Protein AF-A0A3C0GJ23-F1 (afdb_monomer)

Mean predicted aligned error: 3.21 Å

Solvent-accessible surface area (backbone atoms only — not comparable to full-atom values): 9334 Å² total; per-residue (Å²): 130,81,81,72,56,93,76,56,44,60,64,93,75,28,54,29,36,36,35,43,32,49,24,52,87,41,92,45,76,54,5,45,53,51,34,51,53,50,61,78,36,34,50,45,32,28,40,35,31,49,22,20,30,82,78,35,94,56,48,81,43,78,45,78,44,21,68,63,48,12,68,78,65,69,46,92,60,38,42,36,39,34,37,30,22,60,35,59,73,51,70,67,57,53,54,52,45,46,72,74,68,56,44,64,27,38,38,39,42,54,72,65,74,64,42,44,63,55,66,74,39,36,80,72,46,54,78,80,30,46,34,34,33,45,39,70,66,69,67,84,76,63,63,58,90,48,29,69,63,57,74,67,34,78,39,78,47,45,81,41,76,59,16,46,49,37,53,63,72,40,105

pLDDT: mean 95.79, std 6.96, range [44.81, 98.88]

Radius of gyration: 16.11 Å; Cα contacts (8 Å, |Δi|>4): 319; chains: 1; bounding box: 42×33×40 Å

Foldseek 3Di:
DPPQPVQFDALVRAAEEEEFDAALPDPDPQSVVVVVVLLVCQRRHAYEYAHEDQDWPQAQDKDWCQVVSCVVNVNPRGHYIYHYHNFGDAPVVVVVCCVPVVGQAYEYEDPCVSVVRCLVCLVVPCVRHFYAYADEDQDPDQPLVCLSVLVSGPHYHYPDPRRVVSSVVND

Secondary structure (DSSP, 8-state):
---PPTT---GGGSEEEEEEEE-TTS-SHHHHHHHHHHHHHTTTEEEEEEEEESS-TTTT--EE-HHHHHHHH--SS--EEEEEEESS--HHHHHHHHHHH--SEEEE-S-GGGGHHHHHSHHHHTTTS-EEEEE---SSSP-GGGHHHHHT-SEEEESSHHHHHHHHHH-

Nearest PDB structures (foldseek):
  6ekh-assembly1_Y  TM=5.195E-01  e=9.484E-02  Methanococcus maripaludis
  4mpt-assembly2_B  TM=5.452E-01  e=2.479E-01  Bordetella pertussis Tohama I
  7aiq-assembly1_A  TM=4.896E-01  e=2.181E-01  Homo sapiens
  8gc6-assembly1_A  TM=5.247E-01  e=4.705E-01  Pseudomonas aeruginosa
  8g3h-assembly1_A  TM=4.483E-01  e=3.882E-01  Thermus filiformis

Sequence (171 aa):
MVTKMKGYVPKEERKKILLMCDDIRTHSGIGTIAKEIVTHTAHKYNWVQVAAAINHPDHGKTTDLSPSTNEVTGLTDASVILYPHNGYGNPNLVRQLIKHEKPDAIFLFTDPRYWAWLFQIENEIRKQIPIVYLNIWDDYPAPMYNKAYYESCDLLMGISKQTVNINKLVL

Structure (mmCIF, N/CA/C/O backbone):
data_AF-A0A3C0GJ23-F1
#
_entry.id   AF-A0A3C0GJ23-F1
#
loop_
_atom_site.group_PDB
_atom_site.id
_atom_site.type_symbol
_atom_site.label_atom_id
_atom_site.label_alt_id
_atom_site.label_comp_id
_atom_site.label_asym_id
_atom_site.label_entity_id
_atom_site.label_seq_id
_atom_site.pdbx_PDB_ins_code
_atom_site.Cartn_x
_atom_site.Cartn_y
_atom_site.Cartn_z
_atom_site.occupancy
_atom_site.B_iso_or_equiv
_atom_site.auth_seq_id
_atom_site.auth_comp_id
_atom_site.auth_asym_id
_atom_site.auth_atom_id
_atom_site.pdbx_PDB_model_num
ATOM 1 N N . MET A 1 1 ? -25.700 13.718 15.521 1.00 44.81 1 MET A N 1
ATOM 2 C CA . MET A 1 1 ? -25.614 12.527 14.649 1.00 44.81 1 MET A CA 1
ATOM 3 C C . MET A 1 1 ? -24.551 12.815 13.609 1.00 44.81 1 MET A C 1
ATOM 5 O O . MET A 1 1 ? -24.717 13.782 12.880 1.00 44.81 1 MET A O 1
ATOM 9 N N . VAL A 1 2 ? -23.449 12.063 13.581 1.00 49.28 2 VAL A N 1
ATOM 10 C CA . VAL A 1 2 ? -22.460 12.192 12.501 1.00 49.28 2 VAL A CA 1
ATOM 11 C C . VAL A 1 2 ? -23.128 11.677 11.232 1.00 49.28 2 VAL A C 1
ATOM 13 O O . VAL A 1 2 ? -23.545 10.518 11.179 1.00 49.28 2 VAL A O 1
ATOM 16 N N . THR A 1 3 ? -23.299 12.542 10.239 1.00 53.81 3 THR A N 1
ATOM 17 C CA . THR A 1 3 ? -23.753 12.157 8.904 1.00 53.81 3 THR A CA 1
ATOM 18 C C . THR A 1 3 ? -22.685 11.228 8.335 1.00 53.81 3 THR A C 1
ATOM 20 O O . THR A 1 3 ? -21.626 11.678 7.907 1.00 53.81 3 THR A O 1
ATOM 23 N N . LYS A 1 4 ? -22.903 9.912 8.437 1.00 67.81 4 LYS A N 1
ATOM 24 C CA . LYS A 1 4 ? -21.930 8.904 8.005 1.00 67.81 4 LYS A CA 1
ATOM 25 C C . LYS A 1 4 ? -21.601 9.152 6.530 1.00 67.81 4 LYS A C 1
ATOM 27 O O . LYS A 1 4 ? -22.509 9.198 5.701 1.00 67.81 4 LYS A O 1
ATOM 32 N N . MET A 1 5 ? -20.317 9.366 6.228 1.00 84.19 5 MET A N 1
ATOM 33 C CA . MET A 1 5 ? -19.813 9.639 4.877 1.00 84.19 5 MET A CA 1
ATOM 34 C C . MET A 1 5 ? -20.397 8.646 3.859 1.00 84.19 5 MET A C 1
ATOM 36 O O . MET A 1 5 ? -20.637 7.480 4.182 1.00 84.19 5 MET A O 1
ATOM 40 N N . LYS A 1 6 ? -20.626 9.082 2.614 1.00 87.38 6 LYS A N 1
ATOM 41 C CA . LYS A 1 6 ? -21.214 8.222 1.573 1.00 87.38 6 LYS A CA 1
ATOM 42 C C . LYS A 1 6 ? -20.404 6.929 1.402 1.00 87.38 6 LYS A C 1
ATOM 44 O O . LYS A 1 6 ? -19.242 6.960 1.003 1.00 87.38 6 LYS A O 1
ATOM 49 N N . GLY A 1 7 ? -21.060 5.788 1.611 1.00 91.00 7 GLY A N 1
ATOM 50 C CA . GLY A 1 7 ? -20.428 4.470 1.523 1.00 91.00 7 GLY A CA 1
ATOM 51 C C . GLY A 1 7 ? -19.649 4.069 2.775 1.00 91.00 7 GLY A C 1
ATOM 52 O O . GLY A 1 7 ? -18.730 3.269 2.666 1.00 91.00 7 GLY A O 1
ATOM 53 N N . TYR A 1 8 ? -19.977 4.641 3.935 1.00 96.50 8 TYR A N 1
ATOM 54 C CA . TYR A 1 8 ? -19.455 4.210 5.229 1.00 96.50 8 TYR A CA 1
ATOM 55 C C . TYR A 1 8 ? -19.750 2.728 5.496 1.00 96.50 8 TYR A C 1
ATOM 57 O O . TYR A 1 8 ? -20.868 2.259 5.281 1.00 96.50 8 TYR A O 1
ATOM 65 N N . VAL A 1 9 ? -18.756 2.037 6.045 1.00 97.38 9 VAL A N 1
ATOM 66 C CA . VAL A 1 9 ? -18.824 0.661 6.543 1.00 97.38 9 VAL A CA 1
ATOM 67 C C . VAL A 1 9 ? -18.437 0.683 8.031 1.00 97.38 9 VAL A C 1
ATOM 69 O O . VAL A 1 9 ? -17.483 1.390 8.376 1.00 97.38 9 VAL A O 1
ATOM 72 N N . PRO A 1 10 ? -19.149 -0.018 8.936 1.00 96.62 10 PRO A N 1
ATOM 73 C CA . PRO A 1 10 ? -18.752 -0.124 10.345 1.00 96.62 10 PRO A CA 1
ATOM 74 C C . PRO A 1 10 ? -17.326 -0.664 10.493 1.00 96.62 10 PRO A C 1
ATOM 76 O O . PRO A 1 10 ? -16.964 -1.591 9.774 1.00 96.62 10 PRO A O 1
ATOM 79 N N . LYS A 1 11 ? -16.520 -0.120 11.420 1.00 96.94 11 LYS A N 1
ATOM 80 C CA . LYS A 1 11 ? -15.100 -0.496 11.600 1.00 96.94 11 LYS A CA 1
ATOM 81 C C . LYS A 1 11 ? -14.839 -2.010 11.573 1.00 96.94 11 LYS A C 1
ATOM 83 O O . LYS A 1 11 ? -13.918 -2.439 10.884 1.00 96.94 11 LYS A O 1
ATOM 88 N N . GLU A 1 12 ? -15.652 -2.798 12.272 1.00 97.44 12 GLU A N 1
ATOM 89 C CA . GLU A 1 12 ? -15.494 -4.259 12.386 1.00 97.44 12 GLU A CA 1
ATOM 90 C C . GLU A 1 12 ? -15.844 -5.028 11.097 1.00 97.44 12 GLU A C 1
ATOM 92 O O . GLU A 1 12 ? -15.451 -6.178 10.930 1.00 97.44 12 GLU A O 1
ATOM 97 N N . GLU A 1 13 ? -16.557 -4.394 10.163 1.00 97.88 13 GLU A N 1
ATOM 98 C CA . GLU A 1 13 ? -16.932 -4.961 8.860 1.00 97.88 13 GLU A CA 1
ATOM 99 C C . GLU A 1 13 ? -16.011 -4.481 7.723 1.00 97.88 13 GLU A C 1
ATOM 101 O O . GLU A 1 13 ? -16.083 -4.982 6.597 1.00 97.88 13 GLU A O 1
ATOM 106 N N . ARG A 1 14 ? -15.140 -3.496 7.988 1.00 98.06 14 ARG A N 1
ATOM 107 C CA . ARG A 1 14 ? -14.212 -2.952 6.990 1.00 98.06 14 ARG A CA 1
ATOM 108 C C . ARG A 1 14 ? -13.132 -3.967 6.655 1.00 98.06 14 ARG A C 1
ATOM 110 O O . ARG A 1 14 ? -12.484 -4.530 7.536 1.00 98.06 14 ARG A O 1
ATOM 117 N N . LYS A 1 15 ? -12.845 -4.084 5.361 1.00 98.69 15 LYS A N 1
ATOM 118 C CA . LYS A 1 15 ? -11.641 -4.766 4.885 1.00 98.69 15 LYS A CA 1
ATOM 119 C C .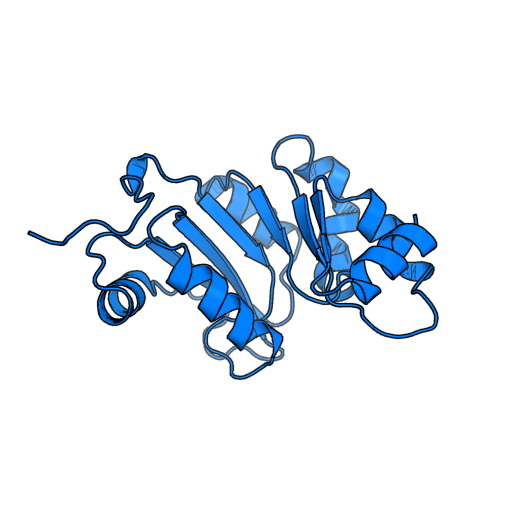 LYS A 1 15 ? -10.394 -4.048 5.393 1.00 98.69 15 LYS A C 1
ATOM 121 O O . LYS A 1 15 ? -10.361 -2.813 5.408 1.00 98.69 15 LYS A O 1
ATOM 126 N N . LYS A 1 16 ? -9.382 -4.811 5.812 1.00 98.88 16 LYS A N 1
ATOM 127 C CA . LYS A 1 16 ? -8.097 -4.268 6.258 1.00 98.88 16 LYS A CA 1
ATOM 128 C C . LYS A 1 16 ? -7.068 -4.337 5.136 1.00 98.88 16 LYS A C 1
ATOM 130 O O . LYS A 1 16 ? -6.836 -5.401 4.576 1.00 98.88 16 LYS A O 1
ATOM 135 N N . ILE A 1 17 ? -6.429 -3.216 4.828 1.00 98.88 17 ILE A N 1
ATOM 136 C CA . ILE A 1 17 ? -5.474 -3.096 3.724 1.00 98.88 17 ILE A CA 1
ATOM 137 C C . ILE A 1 17 ? -4.080 -2.820 4.284 1.00 98.88 17 ILE A C 1
ATOM 139 O O . ILE A 1 17 ? -3.904 -1.881 5.063 1.00 98.88 17 ILE A O 1
ATOM 143 N N . LEU A 1 18 ? -3.099 -3.629 3.872 1.00 98.81 18 LEU A N 1
ATOM 144 C CA . LEU A 1 18 ? -1.686 -3.402 4.163 1.00 98.81 18 LEU A CA 1
ATOM 145 C C . LEU A 1 18 ? -1.057 -2.528 3.081 1.00 98.81 18 LEU A C 1
ATOM 147 O O . LEU A 1 18 ? -0.730 -3.003 1.997 1.00 98.81 18 LEU A O 1
ATOM 151 N N . LEU A 1 19 ? -0.891 -1.248 3.392 1.00 98.81 19 LEU A N 1
ATOM 152 C CA . LEU A 1 19 ? -0.289 -0.249 2.525 1.00 98.81 19 LEU A CA 1
ATOM 153 C C . LEU A 1 19 ? 1.243 -0.289 2.620 1.00 98.81 19 LEU A C 1
ATOM 155 O O . LEU A 1 19 ? 1.826 -0.230 3.705 1.00 98.81 19 LEU A O 1
ATOM 159 N N . MET A 1 20 ? 1.891 -0.366 1.463 1.00 98.31 20 MET A N 1
ATOM 160 C CA . MET A 1 20 ? 3.341 -0.430 1.308 1.00 98.31 20 MET A CA 1
ATOM 161 C C . MET A 1 20 ? 3.818 0.724 0.423 1.00 98.31 20 MET A C 1
ATOM 163 O O . MET A 1 20 ? 3.738 0.675 -0.808 1.00 98.31 20 MET A O 1
ATOM 167 N N . CYS A 1 21 ? 4.293 1.782 1.074 1.00 97.69 21 CYS A N 1
ATOM 168 C CA . CYS A 1 21 ? 4.803 3.004 0.459 1.00 97.69 21 CYS A CA 1
ATOM 169 C C . CYS A 1 21 ? 5.623 3.801 1.489 1.00 97.69 21 CYS A C 1
ATOM 171 O O . CYS A 1 21 ? 5.806 3.355 2.624 1.00 97.69 21 CYS A O 1
ATOM 173 N N . ASP A 1 22 ? 6.088 4.987 1.111 1.00 97.25 22 ASP A N 1
ATOM 174 C CA . ASP A 1 22 ? 6.651 5.975 2.035 1.00 97.25 22 ASP A CA 1
ATOM 175 C C . ASP A 1 22 ? 5.680 6.250 3.194 1.00 97.25 22 ASP A C 1
ATOM 177 O O . ASP A 1 22 ? 4.464 6.273 2.990 1.00 97.25 22 ASP A O 1
ATOM 181 N N . ASP A 1 23 ? 6.195 6.495 4.401 1.00 97.44 23 ASP A N 1
ATOM 182 C CA . ASP A 1 23 ? 5.374 6.900 5.551 1.00 97.44 23 ASP A CA 1
ATOM 183 C C . ASP A 1 23 ? 4.439 8.068 5.175 1.00 97.44 23 ASP A C 1
ATOM 185 O O . ASP A 1 23 ? 4.895 9.114 4.704 1.00 97.44 23 ASP A O 1
ATOM 189 N N . ILE A 1 24 ? 3.129 7.909 5.414 1.00 97.56 24 ILE A N 1
ATOM 190 C CA . ILE A 1 24 ? 2.103 8.919 5.090 1.00 97.56 24 ILE A CA 1
ATOM 191 C C . ILE A 1 24 ? 2.248 10.235 5.873 1.00 97.56 24 ILE A C 1
ATOM 193 O O . ILE A 1 24 ? 1.561 11.215 5.589 1.00 97.56 24 ILE A O 1
ATOM 197 N N . ARG A 1 25 ? 3.116 10.274 6.886 1.00 95.75 25 ARG A N 1
ATOM 198 C CA . ARG A 1 25 ? 3.484 11.479 7.643 1.00 95.75 25 ARG A CA 1
ATOM 199 C C . ARG A 1 25 ? 4.599 12.278 6.968 1.00 95.75 25 ARG A C 1
ATOM 201 O O . ARG A 1 25 ? 4.858 13.411 7.369 1.00 95.75 25 ARG A O 1
ATOM 208 N N . THR A 1 26 ? 5.282 11.703 5.979 1.00 92.19 26 THR A N 1
ATOM 209 C CA . THR A 1 26 ? 6.356 12.382 5.245 1.00 92.19 26 THR A CA 1
ATOM 210 C C . THR A 1 26 ? 5.796 13.275 4.141 1.00 92.19 26 THR A C 1
ATOM 212 O O . THR A 1 26 ? 4.724 13.030 3.595 1.00 92.19 26 THR A O 1
ATOM 215 N N . HIS A 1 27 ? 6.554 14.311 3.782 1.00 91.00 27 HIS A N 1
ATOM 216 C CA . HIS A 1 27 ? 6.194 15.260 2.725 1.00 91.00 27 HIS A CA 1
ATOM 217 C C . HIS A 1 27 ? 6.739 14.837 1.346 1.00 91.00 27 HIS A C 1
ATOM 219 O O . HIS A 1 27 ? 7.049 15.690 0.515 1.00 91.00 27 HIS A O 1
ATOM 225 N N . SER A 1 28 ? 6.907 13.532 1.093 1.00 93.31 28 SER A N 1
ATOM 226 C CA . SER A 1 28 ? 7.225 13.039 -0.253 1.00 93.31 28 SER A CA 1
ATOM 227 C C . SER A 1 28 ? 5.967 13.039 -1.130 1.00 93.31 28 SER A C 1
ATOM 229 O O . SER A 1 28 ? 4.843 13.047 -0.621 1.00 93.31 28 SER A O 1
ATOM 231 N N . GLY A 1 29 ? 6.130 13.017 -2.458 1.00 95.00 29 GLY A N 1
ATOM 232 C CA . GLY A 1 29 ? 4.986 12.912 -3.375 1.00 95.00 29 GLY A CA 1
ATOM 233 C C . GLY A 1 29 ? 4.154 11.648 -3.122 1.00 95.00 29 GLY A C 1
ATOM 234 O O . GLY A 1 29 ? 2.927 11.704 -3.099 1.00 95.00 29 GLY A O 1
ATOM 235 N N . ILE A 1 30 ? 4.825 10.528 -2.833 1.00 96.56 30 ILE A N 1
ATOM 236 C CA . ILE A 1 30 ? 4.186 9.257 -2.480 1.00 96.56 30 ILE A CA 1
ATOM 237 C C . ILE A 1 30 ? 3.488 9.342 -1.121 1.00 96.56 30 ILE A C 1
ATOM 239 O O . ILE A 1 30 ? 2.300 9.041 -1.040 1.00 96.56 30 ILE A O 1
ATOM 243 N N . GLY A 1 31 ? 4.176 9.805 -0.072 1.00 97.12 31 GLY A N 1
ATOM 244 C CA . GLY A 1 31 ? 3.599 9.934 1.270 1.00 97.12 31 GLY A CA 1
ATOM 245 C C . GLY A 1 31 ? 2.372 10.848 1.290 1.00 97.12 31 GLY A C 1
ATOM 246 O O . GLY A 1 31 ? 1.351 10.508 1.889 1.00 97.12 31 GLY A O 1
ATOM 247 N N . THR A 1 32 ? 2.424 11.950 0.537 1.00 97.12 32 THR A N 1
ATOM 248 C CA . THR A 1 32 ? 1.312 12.903 0.405 1.00 97.12 32 THR A CA 1
ATOM 249 C C . THR A 1 32 ? 0.080 12.247 -0.215 1.00 97.12 32 THR A C 1
ATOM 251 O O . THR A 1 32 ? -1.001 12.291 0.368 1.00 97.12 32 THR A O 1
ATOM 254 N N . ILE A 1 33 ? 0.219 11.586 -1.369 1.00 97.75 33 ILE A N 1
ATOM 255 C CA . ILE A 1 33 ? -0.926 10.948 -2.035 1.00 97.75 33 ILE A CA 1
ATOM 256 C C . ILE A 1 33 ? -1.426 9.727 -1.250 1.00 97.75 33 ILE A C 1
ATOM 258 O O . ILE A 1 33 ? -2.632 9.505 -1.157 1.00 97.75 33 ILE A O 1
ATOM 262 N N . ALA A 1 34 ? -0.532 8.967 -0.618 1.00 98.25 34 ALA A N 1
ATOM 263 C CA . ALA A 1 34 ? -0.904 7.865 0.263 1.00 98.25 34 ALA A CA 1
ATOM 264 C C . ALA A 1 34 ? -1.747 8.345 1.458 1.00 98.25 34 ALA A C 1
ATOM 266 O O . ALA A 1 34 ? -2.760 7.722 1.788 1.00 98.25 34 ALA A O 1
ATOM 267 N N . LYS A 1 35 ? -1.392 9.486 2.065 1.00 98.25 35 LYS A N 1
ATOM 268 C CA . LYS A 1 35 ? -2.190 10.125 3.121 1.00 98.25 35 LYS A CA 1
ATOM 269 C C . LYS A 1 35 ? -3.587 10.494 2.632 1.00 98.25 35 LYS A C 1
ATOM 271 O O . LYS A 1 35 ? -4.559 10.243 3.348 1.00 98.25 35 LYS A O 1
ATOM 276 N N . GLU A 1 36 ? -3.699 11.049 1.427 1.00 97.94 36 GLU A N 1
ATOM 277 C CA . GLU A 1 36 ? -4.989 11.391 0.821 1.00 97.94 36 GLU A CA 1
ATOM 278 C C . GLU A 1 36 ? -5.854 10.148 0.599 1.00 97.94 36 GLU A C 1
ATOM 280 O O . GLU A 1 36 ? -7.025 10.149 0.982 1.00 97.94 36 GLU A O 1
ATOM 285 N N . ILE A 1 37 ? -5.270 9.064 0.073 1.00 98.19 37 ILE A N 1
ATOM 286 C CA . ILE A 1 37 ? -5.945 7.770 -0.099 1.00 98.19 37 ILE A CA 1
ATOM 287 C C . ILE A 1 37 ? -6.480 7.265 1.243 1.00 98.19 37 ILE A C 1
ATOM 289 O O . ILE A 1 37 ? -7.670 6.966 1.351 1.00 98.19 37 ILE A O 1
ATOM 293 N N . VAL A 1 38 ? -5.629 7.186 2.269 1.00 98.44 38 VAL A N 1
ATOM 294 C CA . VAL A 1 38 ? -6.005 6.67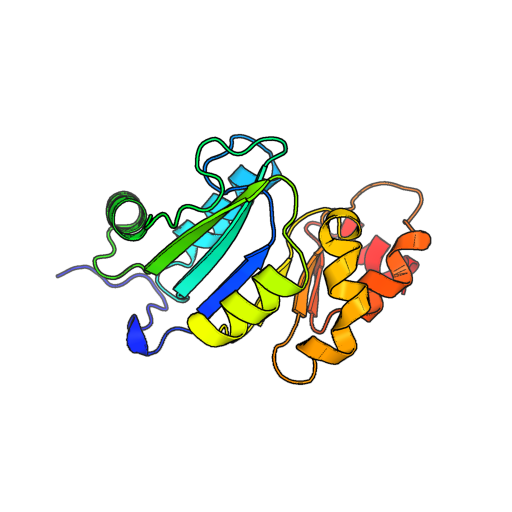6 3.597 1.00 98.44 38 VAL A CA 1
ATOM 295 C C . VAL A 1 38 ? -7.115 7.531 4.205 1.00 98.44 38 VAL A C 1
ATOM 297 O O . VAL A 1 38 ? -8.166 7.012 4.579 1.00 98.44 38 VAL A O 1
ATOM 300 N N . THR A 1 39 ? -6.926 8.849 4.239 1.00 97.62 39 THR A N 1
ATOM 301 C CA . THR A 1 39 ? -7.853 9.798 4.876 1.00 97.62 39 THR A CA 1
ATOM 302 C C . THR A 1 39 ? -9.225 9.773 4.202 1.00 97.62 39 THR A C 1
ATOM 304 O O . THR A 1 39 ? -10.251 9.647 4.872 1.00 97.62 39 THR A O 1
ATOM 307 N N . HIS A 1 40 ? -9.268 9.787 2.868 1.00 97.00 40 HIS A N 1
ATOM 308 C CA . HIS A 1 40 ? -10.523 9.809 2.113 1.00 97.00 40 HIS A CA 1
ATOM 309 C C . HIS A 1 40 ? -11.216 8.448 2.015 1.00 97.00 40 HIS A C 1
ATOM 311 O O . HIS A 1 40 ? -12.338 8.369 1.515 1.00 97.00 40 HIS A O 1
ATOM 317 N N . THR A 1 41 ? -10.600 7.373 2.507 1.00 97.81 41 THR A N 1
ATOM 318 C CA . THR A 1 41 ? -11.183 6.024 2.471 1.00 97.81 41 THR A CA 1
ATOM 319 C C . THR A 1 41 ? -11.246 5.339 3.836 1.00 97.81 41 THR A C 1
ATOM 321 O O . THR A 1 41 ? -11.745 4.218 3.924 1.00 97.81 41 THR A O 1
ATOM 324 N N . ALA A 1 42 ? -10.855 6.018 4.919 1.00 98.19 42 ALA A N 1
ATOM 325 C CA . ALA A 1 42 ? -10.906 5.494 6.288 1.00 98.19 42 ALA A CA 1
ATOM 326 C C . ALA A 1 42 ? -12.324 5.101 6.753 1.00 98.19 42 ALA A C 1
ATOM 328 O O . ALA A 1 42 ? -12.480 4.296 7.664 1.00 98.19 42 ALA A O 1
ATOM 329 N N . HIS A 1 43 ? -13.372 5.622 6.105 1.00 97.38 43 HIS A N 1
ATOM 330 C CA . HIS A 1 43 ? -14.764 5.229 6.351 1.00 97.38 43 HIS A CA 1
ATOM 331 C C . HIS A 1 43 ? -15.155 3.890 5.695 1.00 97.38 43 HIS A C 1
ATOM 333 O O . HIS A 1 43 ? -16.220 3.357 6.001 1.00 97.38 43 HIS A O 1
ATOM 339 N N . LYS A 1 44 ? -14.325 3.360 4.786 1.00 97.69 44 LYS A N 1
ATOM 340 C CA . LYS A 1 44 ? -14.541 2.121 4.011 1.00 97.69 44 LYS A CA 1
ATOM 341 C C . LYS A 1 44 ? -13.549 1.016 4.353 1.00 97.69 44 LYS A C 1
ATOM 343 O O . LYS A 1 44 ? -13.907 -0.155 4.268 1.00 97.69 44 LYS A O 1
ATOM 348 N N . TYR A 1 45 ? -12.328 1.384 4.731 1.00 98.62 45 TYR A N 1
ATOM 349 C CA . TYR A 1 45 ? -11.235 0.447 4.972 1.00 98.62 45 TYR A CA 1
ATOM 350 C C . TYR A 1 45 ? -10.535 0.732 6.294 1.00 98.62 45 TYR A C 1
ATOM 352 O O . TYR A 1 45 ? -10.425 1.882 6.720 1.00 98.62 45 TYR A O 1
ATOM 360 N N . ASN A 1 46 ? -10.034 -0.333 6.912 1.00 98.88 46 ASN A N 1
ATOM 361 C CA . ASN A 1 46 ? -9.042 -0.237 7.970 1.00 98.88 46 ASN A CA 1
ATOM 362 C C . ASN A 1 46 ? -7.657 -0.255 7.319 1.00 98.88 46 ASN A C 1
ATOM 364 O O . ASN A 1 46 ? -7.384 -1.087 6.455 1.00 98.88 46 ASN A O 1
ATOM 368 N N . TRP A 1 47 ? -6.778 0.645 7.731 1.00 98.88 47 TRP A N 1
ATOM 369 C CA . TRP A 1 47 ? -5.452 0.782 7.149 1.00 98.88 47 TRP A CA 1
ATOM 370 C C . TRP A 1 47 ? -4.390 0.325 8.136 1.00 98.88 47 TRP A C 1
ATOM 372 O O . TRP A 1 47 ? -4.361 0.751 9.292 1.00 98.88 47 TRP A O 1
ATOM 382 N N . VAL A 1 48 ? -3.494 -0.524 7.653 1.00 98.75 48 VAL A N 1
ATOM 383 C CA . VAL A 1 48 ? -2.194 -0.753 8.268 1.00 98.75 48 VAL A CA 1
ATOM 384 C C . VAL A 1 48 ? -1.117 -0.385 7.259 1.00 98.75 48 VAL A C 1
ATOM 386 O O . VAL A 1 48 ? -1.252 -0.701 6.084 1.00 98.75 48 VAL A O 1
ATOM 389 N N . GLN A 1 49 ? -0.055 0.285 7.689 1.00 98.62 49 GLN A N 1
ATOM 390 C CA . GLN A 1 49 ? 1.016 0.715 6.799 1.00 98.62 49 GLN A CA 1
ATOM 391 C C . GLN A 1 49 ? 2.379 0.216 7.276 1.00 98.62 49 GLN A C 1
ATOM 393 O O . GLN A 1 49 ? 2.722 0.384 8.445 1.00 98.62 49 GLN A O 1
ATOM 398 N N . VAL A 1 50 ? 3.200 -0.298 6.355 1.00 98.12 50 VAL A N 1
ATOM 399 C CA . VAL A 1 50 ? 4.658 -0.278 6.547 1.00 98.12 50 VAL A CA 1
ATOM 400 C C . VAL A 1 50 ? 5.148 1.117 6.171 1.00 98.12 50 VAL A C 1
ATOM 402 O O . VAL A 1 50 ? 5.251 1.444 4.992 1.00 98.12 50 VAL A O 1
ATOM 405 N N . ALA A 1 51 ? 5.392 1.952 7.178 1.00 97.31 51 ALA A N 1
ATOM 406 C CA . ALA A 1 51 ? 5.763 3.353 7.019 1.00 97.31 51 ALA A CA 1
ATOM 407 C C . ALA A 1 51 ? 7.268 3.465 6.721 1.00 97.31 51 ALA A C 1
ATOM 409 O O . ALA A 1 51 ? 8.092 3.561 7.635 1.00 97.31 51 ALA A O 1
ATOM 410 N N . ALA A 1 52 ? 7.633 3.373 5.439 1.00 96.25 52 ALA A N 1
ATOM 411 C CA . ALA A 1 52 ? 9.026 3.350 5.006 1.00 96.25 52 ALA A CA 1
ATOM 412 C C . ALA A 1 52 ? 9.657 4.754 5.009 1.00 96.25 52 ALA A C 1
ATOM 414 O O . ALA A 1 52 ? 9.062 5.724 4.538 1.00 96.25 52 ALA A O 1
ATOM 415 N N . ALA A 1 53 ? 10.894 4.849 5.493 1.00 94.25 53 ALA A N 1
ATOM 416 C CA . ALA A 1 53 ? 11.766 6.012 5.329 1.00 94.25 53 ALA A CA 1
ATOM 417 C C . ALA A 1 53 ? 13.232 5.558 5.311 1.00 94.25 53 ALA A C 1
ATOM 419 O O . ALA A 1 53 ? 13.547 4.503 5.853 1.00 94.25 53 ALA A O 1
ATOM 420 N N . ILE A 1 54 ? 14.150 6.344 4.732 1.00 90.50 54 ILE A N 1
ATOM 421 C CA . ILE A 1 54 ? 15.587 5.989 4.691 1.00 90.50 54 ILE A CA 1
ATOM 422 C C . ILE A 1 54 ? 16.116 5.720 6.109 1.00 90.50 54 ILE A C 1
ATOM 424 O O . ILE A 1 54 ? 16.659 4.651 6.368 1.00 90.50 54 ILE A O 1
ATOM 428 N N . ASN A 1 55 ? 15.885 6.666 7.023 1.00 90.75 55 ASN A N 1
ATOM 429 C CA . ASN A 1 55 ? 16.164 6.547 8.452 1.00 90.75 55 ASN A CA 1
ATOM 430 C C . ASN A 1 55 ? 14.936 7.033 9.218 1.00 90.75 55 ASN A C 1
ATOM 432 O O . ASN A 1 55 ? 14.675 8.234 9.293 1.00 90.75 55 ASN A O 1
ATOM 436 N N . HIS A 1 56 ? 14.158 6.097 9.745 1.00 92.25 56 HIS A N 1
ATOM 437 C CA . HIS A 1 56 ? 12.894 6.394 10.386 1.00 92.25 56 HIS A CA 1
ATOM 438 C C . HIS A 1 56 ? 13.096 6.686 11.890 1.00 92.25 56 HIS A C 1
ATOM 440 O O . HIS A 1 56 ? 13.530 5.794 12.620 1.00 92.25 56 HIS A O 1
ATOM 446 N N . PRO A 1 57 ? 12.723 7.874 12.415 1.00 91.31 57 PRO A N 1
ATOM 447 C CA . PRO A 1 57 ? 12.934 8.227 13.830 1.00 91.31 57 PRO A CA 1
ATOM 448 C C . PRO A 1 57 ? 12.172 7.317 14.807 1.00 91.31 57 PRO A C 1
ATOM 450 O O . PRO A 1 57 ? 12.658 7.005 15.890 1.00 91.31 57 PRO A O 1
ATOM 453 N N . ASP A 1 58 ? 10.988 6.854 14.405 1.00 94.12 58 ASP A N 1
ATOM 454 C CA . ASP A 1 58 ? 10.173 5.898 15.164 1.00 94.12 58 ASP A CA 1
ATOM 455 C C . ASP A 1 58 ? 10.369 4.424 14.771 1.00 94.12 58 ASP A C 1
ATOM 457 O O . ASP A 1 58 ? 9.488 3.616 15.052 1.00 94.12 58 ASP A O 1
ATOM 461 N N . HIS A 1 59 ? 11.477 4.055 14.115 1.00 93.62 59 HIS A N 1
ATOM 46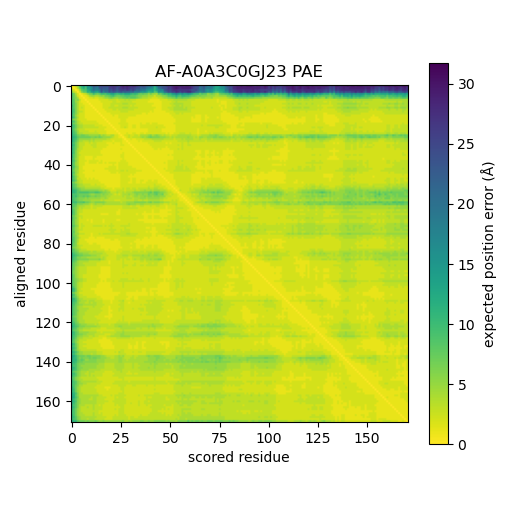2 C CA . HIS A 1 59 ? 11.718 2.674 13.677 1.00 93.62 59 HIS A CA 1
ATOM 463 C C . HIS A 1 59 ? 11.415 1.640 14.775 1.00 93.62 59 HIS A C 1
ATOM 465 O O . HIS A 1 59 ? 11.885 1.765 15.907 1.00 93.62 59 HIS A O 1
ATOM 471 N N . GLY A 1 60 ? 10.657 0.598 14.423 1.00 89.56 60 GLY A N 1
ATOM 472 C CA . GLY A 1 60 ? 10.331 -0.508 15.328 1.00 89.56 60 GLY A CA 1
ATOM 473 C C . GLY A 1 60 ? 9.233 -0.200 16.351 1.00 89.56 60 GLY A C 1
ATOM 474 O O . GLY A 1 60 ? 8.828 -1.099 17.086 1.00 89.56 60 GLY A O 1
ATOM 475 N N . LYS A 1 61 ? 8.717 1.034 16.397 1.00 94.69 61 LYS A N 1
ATOM 476 C CA . LYS A 1 61 ? 7.505 1.365 17.155 1.00 94.69 61 LYS A CA 1
ATOM 477 C C . LYS A 1 61 ? 6.258 1.031 16.336 1.00 94.69 61 LYS A C 1
ATOM 479 O O . LYS A 1 61 ? 6.313 0.887 15.118 1.00 94.69 61 LYS A O 1
ATOM 484 N N . THR A 1 62 ? 5.116 0.981 17.012 1.00 96.94 62 THR A N 1
ATOM 485 C CA . THR A 1 62 ? 3.792 1.026 16.383 1.00 96.94 62 THR A CA 1
ATOM 486 C C . THR A 1 62 ? 3.158 2.373 16.702 1.00 96.94 62 THR A C 1
ATOM 488 O O . THR A 1 62 ? 3.220 2.835 17.842 1.00 96.94 62 THR A O 1
ATOM 491 N N . THR A 1 63 ? 2.567 3.020 15.703 1.00 97.44 63 THR A N 1
ATOM 492 C CA . THR A 1 63 ? 1.905 4.319 15.861 1.00 97.44 63 THR A CA 1
ATOM 493 C C . THR A 1 63 ? 0.450 4.203 15.439 1.00 97.44 63 THR A C 1
ATOM 495 O O . THR A 1 63 ? 0.163 3.807 14.314 1.00 97.44 63 THR A O 1
ATOM 498 N N . ASP A 1 64 ? -0.466 4.567 16.331 1.00 98.12 64 ASP A N 1
ATOM 499 C CA . ASP A 1 64 ? -1.890 4.651 16.020 1.00 98.12 64 ASP A CA 1
ATOM 500 C C . ASP A 1 64 ? -2.241 6.083 15.592 1.00 98.12 64 ASP A C 1
ATOM 502 O O . ASP A 1 64 ? -2.186 7.014 16.396 1.00 98.12 64 ASP A O 1
ATOM 506 N N . LEU A 1 65 ? -2.577 6.261 14.313 1.00 98.00 65 LEU A N 1
ATOM 507 C CA . LEU A 1 65 ? -3.031 7.535 13.750 1.00 98.00 65 LEU A CA 1
ATOM 508 C C . LEU A 1 65 ? -4.556 7.667 13.715 1.00 98.00 65 LEU A C 1
ATOM 510 O O . LEU A 1 65 ? -5.061 8.701 13.281 1.00 98.00 65 LEU A O 1
ATOM 514 N N . SER A 1 66 ? -5.301 6.675 14.204 1.00 98.38 66 SER A N 1
ATOM 515 C CA . SER A 1 66 ? -6.766 6.698 14.218 1.00 98.38 66 SER A CA 1
ATOM 516 C C . SER A 1 66 ? -7.353 7.960 14.866 1.00 98.38 66 SER A C 1
ATOM 518 O O . SER A 1 66 ? -8.280 8.523 14.280 1.00 98.38 66 SER A O 1
ATOM 520 N N . PRO A 1 67 ? -6.832 8.478 16.003 1.00 98.25 67 PRO A N 1
ATOM 521 C CA . PRO A 1 67 ? -7.344 9.716 16.596 1.00 98.25 67 PRO A CA 1
ATOM 522 C C . PRO A 1 67 ? -7.190 10.932 15.673 1.00 98.25 67 PRO A C 1
ATOM 524 O O . PRO A 1 67 ? -8.148 11.672 15.468 1.00 98.25 67 PRO A O 1
ATOM 527 N N . SER A 1 68 ? -6.020 11.103 15.057 1.00 97.56 68 SER A N 1
ATOM 528 C CA . SER A 1 68 ? -5.769 12.209 14.125 1.00 97.56 68 SER A CA 1
ATOM 529 C C . SER A 1 68 ? -6.573 12.058 12.832 1.00 97.56 68 SER A C 1
ATOM 531 O O . SER A 1 68 ? -7.075 13.040 12.291 1.00 97.56 68 SER A O 1
ATOM 533 N N . THR A 1 69 ? -6.747 10.829 12.337 1.00 97.62 69 THR A N 1
ATOM 534 C CA . THR A 1 69 ? -7.623 10.568 11.189 1.00 97.62 69 THR A CA 1
ATOM 535 C C . THR A 1 69 ? -9.072 10.918 11.517 1.00 97.62 69 THR A C 1
ATOM 537 O O . THR A 1 69 ? -9.733 11.554 10.701 1.00 97.62 69 THR A O 1
ATOM 540 N N . ASN A 1 70 ? -9.564 10.561 12.705 1.00 97.50 70 ASN A N 1
ATOM 541 C CA . ASN A 1 70 ? -10.902 10.929 13.173 1.00 97.50 70 ASN A CA 1
ATOM 542 C C . ASN A 1 70 ? -11.095 12.450 13.217 1.00 97.50 70 ASN A C 1
ATOM 544 O O . ASN A 1 70 ? -12.091 12.948 12.700 1.00 97.50 70 ASN A O 1
ATOM 548 N N . GLU A 1 71 ? -10.122 13.188 13.755 1.00 97.12 71 GLU A N 1
ATOM 549 C CA . GLU A 1 71 ? -10.163 14.653 13.827 1.00 97.12 71 GLU A CA 1
ATOM 550 C C . GLU A 1 71 ? -10.294 15.301 12.440 1.00 97.12 71 GLU A C 1
ATOM 552 O O . GLU A 1 71 ? -11.163 16.142 12.227 1.00 97.12 71 GLU A O 1
ATOM 557 N N . VAL A 1 72 ? -9.481 14.865 11.473 1.00 95.75 72 VAL A N 1
ATOM 558 C CA . VAL A 1 72 ? -9.454 15.460 10.125 1.00 95.75 72 VAL A CA 1
ATOM 559 C C . VAL A 1 72 ? -10.659 15.038 9.275 1.00 95.75 72 VAL A C 1
ATOM 561 O O . VAL A 1 72 ? -11.122 15.803 8.433 1.00 95.75 72 VAL A O 1
ATOM 564 N N . THR A 1 73 ? -11.177 13.823 9.471 1.00 94.88 73 THR A N 1
ATOM 565 C CA . THR A 1 73 ? -12.277 13.272 8.652 1.00 94.88 73 THR A CA 1
ATOM 566 C C . THR A 1 73 ? -13.666 13.476 9.257 1.00 94.88 73 THR A C 1
ATOM 568 O O . THR A 1 73 ? -14.664 13.311 8.557 1.00 94.88 73 THR A O 1
ATOM 571 N N . GLY A 1 74 ? -13.755 13.784 10.554 1.00 94.44 74 GLY A N 1
ATOM 572 C CA . GLY A 1 74 ? -15.006 13.768 11.317 1.00 94.44 74 GLY A CA 1
ATOM 573 C C . GLY A 1 74 ? -15.525 12.361 11.648 1.00 94.44 74 GLY A C 1
ATOM 574 O O . GLY A 1 74 ? -16.666 12.220 12.096 1.00 94.44 74 GLY A O 1
ATOM 575 N N . LEU A 1 75 ? -14.729 11.312 11.412 1.00 95.50 75 LEU A N 1
ATOM 576 C CA . LEU A 1 75 ? -15.044 9.950 11.845 1.00 95.50 75 LEU A CA 1
ATOM 577 C C . LEU A 1 75 ? -14.853 9.799 13.358 1.00 95.50 75 LEU A C 1
ATOM 579 O O . LEU A 1 75 ? -14.165 10.579 14.006 1.00 95.50 75 LEU A O 1
ATOM 583 N N . THR A 1 76 ? -15.461 8.762 13.928 1.00 95.94 76 THR A N 1
ATOM 584 C CA . THR A 1 76 ? -15.273 8.391 15.343 1.00 95.94 76 THR A CA 1
ATOM 585 C C . THR A 1 76 ? -14.618 7.023 15.504 1.00 95.94 76 THR A C 1
ATOM 587 O O . THR A 1 76 ? -14.373 6.579 16.620 1.00 95.94 76 THR A O 1
ATOM 590 N N . ASP A 1 77 ? -14.386 6.321 14.398 1.00 96.81 77 ASP A N 1
ATOM 591 C CA . ASP A 1 77 ? -14.021 4.909 14.371 1.00 96.81 77 ASP A CA 1
ATOM 592 C C . ASP A 1 77 ? -13.030 4.573 13.247 1.00 96.81 77 ASP A C 1
ATOM 594 O O . ASP A 1 77 ? -13.002 3.437 12.771 1.00 96.81 77 ASP A O 1
ATOM 598 N N . ALA A 1 78 ? -12.224 5.534 12.785 1.00 98.00 78 ALA A N 1
ATOM 599 C CA . ALA A 1 78 ? -11.110 5.236 11.890 1.00 98.00 78 ALA A CA 1
ATOM 600 C C . ALA A 1 78 ? -10.170 4.188 12.520 1.00 98.00 78 ALA A C 1
ATOM 602 O O . ALA A 1 78 ? -10.094 4.034 13.742 1.00 98.00 78 ALA A O 1
ATOM 603 N N . SER A 1 79 ? -9.462 3.451 11.667 1.00 98.56 79 SER A N 1
ATOM 604 C CA . SER A 1 79 ? -8.413 2.516 12.073 1.00 98.56 79 SER A CA 1
ATOM 605 C C . SER A 1 79 ? -7.232 2.703 11.136 1.00 98.56 79 SER A C 1
ATOM 607 O O . SER A 1 79 ? -7.294 2.262 9.989 1.00 98.56 79 SER A O 1
ATOM 609 N N . VAL A 1 80 ? -6.189 3.384 11.606 1.00 98.75 80 VAL A N 1
ATOM 610 C CA . VAL A 1 80 ? -4.986 3.685 10.820 1.00 98.75 80 VAL A CA 1
ATOM 611 C C . VAL A 1 80 ? -3.756 3.413 11.677 1.00 98.75 80 VAL A C 1
ATOM 613 O O . VAL A 1 80 ? -3.400 4.218 12.532 1.00 98.75 80 VAL A O 1
ATOM 616 N N . ILE A 1 81 ? -3.117 2.266 11.453 1.00 98.75 81 ILE A N 1
ATOM 617 C CA . ILE A 1 81 ? -1.960 1.808 12.231 1.00 98.75 81 ILE A CA 1
ATOM 618 C C . ILE A 1 81 ? -0.706 1.837 11.364 1.00 98.75 81 ILE A C 1
ATOM 620 O O . ILE A 1 81 ? -0.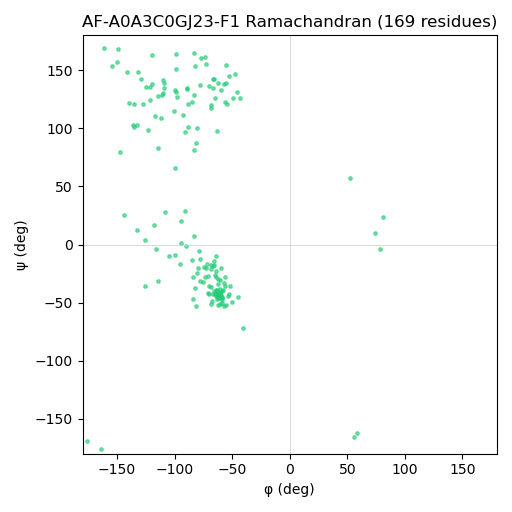679 1.283 10.269 1.00 98.75 81 ILE A O 1
ATOM 624 N N . LEU A 1 82 ? 0.354 2.464 11.856 1.00 98.38 82 LEU A N 1
ATOM 625 C CA . LEU A 1 82 ? 1.638 2.556 11.174 1.00 98.38 82 LEU A CA 1
ATOM 626 C C . LEU A 1 82 ? 2.677 1.687 11.880 1.00 98.38 82 LEU A C 1
ATOM 628 O O . LEU A 1 82 ? 2.805 1.706 13.107 1.00 98.38 82 LEU A O 1
ATOM 632 N N . TYR A 1 83 ? 3.479 1.010 11.065 1.00 98.25 83 TYR A N 1
ATOM 633 C CA . TYR A 1 83 ? 4.703 0.317 11.445 1.00 98.25 83 TYR A CA 1
ATOM 634 C C . TYR A 1 83 ? 5.899 1.005 10.774 1.00 98.25 83 TYR A C 1
ATOM 636 O O . TYR A 1 83 ? 6.323 0.593 9.689 1.00 98.25 83 TYR A O 1
ATOM 644 N N . PRO A 1 84 ? 6.412 2.088 11.381 1.00 97.38 84 PRO A N 1
ATOM 645 C CA . PRO A 1 84 ? 7.676 2.719 11.029 1.00 97.38 84 PRO A CA 1
ATOM 646 C C . PRO A 1 84 ? 8.828 1.749 10.769 1.00 97.38 84 PRO A C 1
ATOM 648 O O . PRO A 1 84 ? 9.188 0.941 11.633 1.00 97.38 84 PRO A O 1
ATOM 651 N N . HIS A 1 85 ? 9.464 1.872 9.605 1.00 96.12 85 HIS A N 1
ATOM 652 C CA . HIS A 1 85 ? 10.567 1.001 9.218 1.00 96.12 85 HIS A CA 1
ATOM 653 C C . HIS A 1 85 ? 11.679 1.747 8.466 1.00 96.12 85 HIS A C 1
ATOM 655 O O . HIS A 1 85 ? 11.437 2.707 7.739 1.00 96.12 85 HIS A O 1
ATOM 661 N N . ASN A 1 86 ? 12.917 1.278 8.652 1.00 94.81 86 ASN A N 1
ATOM 662 C CA . ASN A 1 86 ? 14.103 1.786 7.963 1.00 94.81 86 ASN A CA 1
ATOM 663 C C . ASN A 1 86 ? 14.197 1.079 6.616 1.00 94.81 86 ASN A C 1
ATOM 665 O O . ASN A 1 86 ? 14.222 -0.151 6.562 1.00 94.81 86 ASN A O 1
ATOM 669 N N . GLY A 1 87 ? 14.212 1.839 5.532 1.00 93.38 87 GLY A N 1
ATOM 670 C CA . GLY A 1 87 ? 13.967 1.299 4.204 1.00 93.38 87 GLY A CA 1
ATOM 671 C C . GLY A 1 87 ? 12.597 0.621 4.093 1.00 93.38 87 GLY A C 1
ATOM 672 O O . GLY A 1 87 ? 11.696 0.802 4.914 1.00 93.38 87 GLY A O 1
ATOM 673 N N . TYR A 1 88 ? 12.448 -0.196 3.059 1.00 94.94 88 TYR A N 1
ATOM 674 C CA . TYR A 1 88 ? 11.161 -0.715 2.604 1.00 94.94 88 TYR A CA 1
ATOM 675 C C . TYR A 1 88 ? 10.906 -2.144 3.092 1.00 94.94 88 TYR A C 1
ATOM 677 O O . TYR A 1 88 ? 10.850 -3.083 2.306 1.00 94.94 88 TYR A O 1
ATOM 685 N N . GLY A 1 89 ? 10.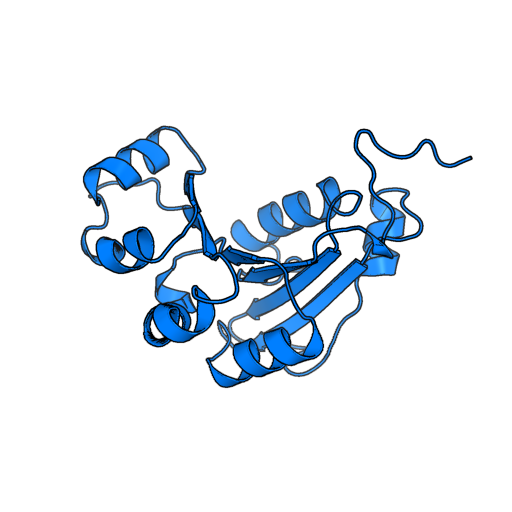763 -2.307 4.411 1.00 94.50 89 GLY A N 1
ATOM 686 C CA . GLY A 1 89 ? 10.402 -3.578 5.053 1.00 94.50 89 GLY A CA 1
ATOM 687 C C . GLY A 1 89 ? 11.320 -4.765 4.724 1.00 94.50 89 GLY A C 1
ATOM 688 O O . GLY A 1 89 ? 12.438 -4.605 4.241 1.00 94.50 89 GLY A O 1
ATOM 689 N N . ASN A 1 90 ? 10.856 -5.975 5.045 1.00 96.69 90 ASN A N 1
ATOM 690 C CA . ASN A 1 90 ? 11.524 -7.241 4.722 1.00 96.69 90 ASN A CA 1
ATOM 691 C C . ASN A 1 90 ? 10.527 -8.427 4.812 1.00 96.69 90 ASN A C 1
ATOM 693 O O . ASN A 1 90 ? 9.438 -8.262 5.378 1.00 96.69 90 ASN A O 1
ATOM 697 N N . PRO A 1 91 ? 10.893 -9.639 4.334 1.00 97.75 91 PRO A N 1
ATOM 698 C CA . PRO A 1 91 ? 10.021 -10.818 4.379 1.00 97.75 91 PRO A CA 1
ATOM 699 C C . PRO A 1 91 ? 9.517 -11.198 5.778 1.00 97.75 91 PRO A C 1
ATOM 701 O O . PRO A 1 91 ? 8.385 -11.651 5.933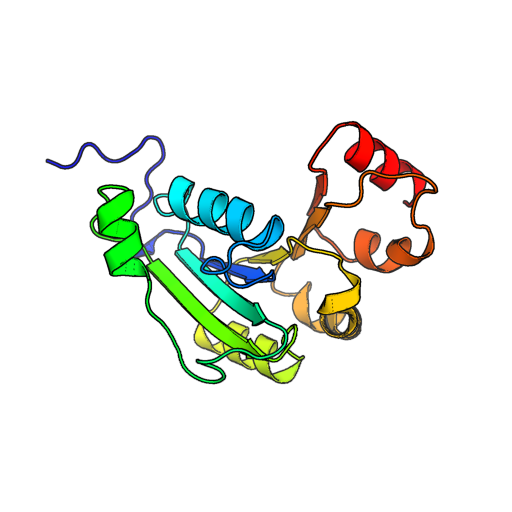 1.00 97.75 91 PRO A O 1
ATOM 704 N N . ASN A 1 92 ? 10.338 -11.024 6.816 1.00 97.06 92 ASN A N 1
ATOM 705 C CA . ASN A 1 92 ? 9.943 -11.380 8.180 1.00 97.06 92 ASN A CA 1
ATOM 706 C C . ASN A 1 92 ? 8.886 -10.411 8.712 1.00 97.06 92 ASN A C 1
ATOM 708 O O . ASN A 1 92 ? 7.898 -10.855 9.296 1.00 97.06 92 ASN A O 1
ATOM 712 N N . LEU A 1 93 ? 9.057 -9.112 8.449 1.00 96.56 93 LEU A N 1
ATOM 713 C CA . LEU A 1 93 ? 8.088 -8.088 8.819 1.00 96.56 93 LEU A CA 1
ATOM 714 C C . LEU A 1 93 ? 6.727 -8.370 8.181 1.00 96.56 93 LEU A C 1
ATOM 716 O O . LEU A 1 93 ? 5.727 -8.408 8.891 1.00 96.56 93 LEU A O 1
ATOM 720 N N . VAL A 1 94 ? 6.665 -8.615 6.865 1.00 97.44 94 VAL A N 1
ATOM 721 C CA . VAL A 1 94 ? 5.361 -8.840 6.218 1.00 97.44 94 VAL A CA 1
ATOM 722 C C . VAL A 1 94 ? 4.672 -10.092 6.742 1.00 97.44 94 VAL A C 1
ATOM 724 O O . VAL A 1 94 ? 3.472 -10.057 6.986 1.00 97.44 94 VAL A O 1
ATOM 727 N N . ARG A 1 95 ? 5.412 -11.179 6.994 1.00 97.62 95 ARG A N 1
ATOM 728 C CA . ARG A 1 95 ? 4.840 -12.411 7.555 1.00 97.62 95 ARG A CA 1
ATOM 729 C C . ARG A 1 95 ? 4.274 -12.174 8.953 1.00 97.62 95 ARG A C 1
ATOM 731 O O . ARG A 1 95 ? 3.188 -12.660 9.269 1.00 97.62 95 ARG A O 1
ATOM 738 N N . GLN A 1 96 ? 4.983 -11.406 9.780 1.00 97.44 96 GLN A N 1
ATOM 739 C CA . GLN A 1 96 ? 4.507 -11.012 11.107 1.00 97.44 96 GLN A CA 1
ATOM 740 C C . GLN A 1 96 ? 3.242 -10.154 11.019 1.00 97.44 96 GLN A C 1
ATOM 742 O O . GLN A 1 96 ? 2.265 -10.447 11.709 1.00 97.44 96 GLN A O 1
ATOM 747 N N . LEU A 1 97 ? 3.231 -9.150 10.140 1.00 97.88 97 LEU A N 1
ATOM 748 C CA . LEU A 1 97 ? 2.071 -8.286 9.931 1.00 97.88 97 LEU A CA 1
ATOM 749 C C . LEU A 1 97 ? 0.879 -9.068 9.385 1.00 97.88 97 LEU A C 1
ATOM 751 O O . LEU A 1 97 ? -0.219 -8.912 9.898 1.00 97.88 97 LEU A O 1
ATOM 755 N N . ILE A 1 98 ? 1.073 -9.970 8.425 1.00 98.19 98 ILE A N 1
ATOM 756 C CA . ILE A 1 98 ? -0.003 -10.824 7.909 1.00 98.19 98 ILE A CA 1
ATOM 757 C C . ILE A 1 98 ? -0.621 -11.661 9.032 1.00 98.19 98 ILE A C 1
ATOM 759 O O . ILE A 1 98 ? -1.842 -11.722 9.160 1.00 98.19 98 ILE A O 1
ATOM 763 N N . LYS A 1 99 ? 0.211 -12.260 9.889 1.00 97.88 99 LYS A N 1
ATOM 764 C CA . LYS A 1 99 ? -0.259 -13.070 11.017 1.00 97.88 99 LYS A CA 1
ATOM 765 C C . LYS A 1 99 ? -1.024 -12.245 12.060 1.00 97.88 99 LYS A C 1
ATOM 767 O O . LYS A 1 99 ? -2.027 -12.726 12.587 1.00 97.88 99 LYS A O 1
ATOM 772 N N . HIS A 1 100 ? -0.531 -11.052 12.387 1.00 97.38 100 HIS A N 1
ATOM 773 C CA . HIS A 1 100 ? -1.088 -10.201 13.441 1.00 97.38 100 HIS A CA 1
ATOM 774 C C . HIS A 1 100 ? -2.302 -9.403 12.958 1.00 97.38 100 HIS A C 1
ATOM 776 O O . HIS A 1 100 ? -3.375 -9.460 13.554 1.00 97.38 100 HIS A O 1
ATOM 782 N N . GLU A 1 101 ? -2.137 -8.685 11.852 1.00 98.19 101 GLU A N 1
ATOM 783 C CA . GLU A 1 101 ? -3.122 -7.743 11.337 1.00 98.19 101 GLU A CA 1
ATOM 784 C C . GLU A 1 101 ? -4.200 -8.409 10.498 1.00 98.19 101 GLU A C 1
ATOM 786 O O . GLU A 1 101 ? -5.318 -7.892 10.470 1.00 98.19 101 GLU A O 1
ATOM 791 N N . LYS A 1 102 ? -3.882 -9.545 9.860 1.00 98.12 102 LYS A N 1
ATOM 792 C CA . LYS A 1 102 ? -4.766 -10.282 8.944 1.00 98.12 102 LYS A CA 1
ATOM 793 C C . LYS A 1 102 ? -5.342 -9.379 7.839 1.00 98.12 102 LYS A C 1
ATOM 795 O O . LYS A 1 102 ? -6.561 -9.239 7.750 1.00 98.12 102 LYS A O 1
ATOM 800 N N . PRO A 1 103 ? -4.492 -8.713 7.034 1.00 98.62 103 PRO A N 1
ATOM 801 C CA . PRO A 1 103 ? -4.972 -7.857 5.961 1.00 98.62 103 PRO A CA 1
ATOM 802 C C . PRO A 1 103 ? -5.663 -8.687 4.872 1.00 98.62 103 PRO A C 1
ATOM 804 O O . PRO A 1 103 ? -5.217 -9.779 4.526 1.00 98.62 103 PRO A O 1
ATOM 807 N N . ASP A 1 104 ? -6.733 -8.136 4.310 1.00 98.75 104 ASP A N 1
ATOM 808 C CA . ASP A 1 104 ? -7.477 -8.704 3.187 1.00 98.75 104 ASP A CA 1
ATOM 809 C C . ASP A 1 104 ? -6.799 -8.435 1.834 1.00 98.75 104 ASP A C 1
ATOM 811 O O . ASP A 1 104 ? -7.106 -9.111 0.857 1.00 98.75 104 ASP A O 1
ATOM 815 N N . ALA A 1 105 ? -5.914 -7.436 1.753 1.00 98.75 105 ALA A N 1
ATOM 816 C CA . ALA A 1 105 ? -5.131 -7.121 0.559 1.00 98.75 105 ALA A CA 1
ATOM 817 C C . ALA A 1 105 ? -3.823 -6.407 0.924 1.00 98.75 105 ALA A C 1
ATOM 819 O O . ALA A 1 105 ? -3.748 -5.697 1.934 1.00 98.75 105 ALA A O 1
ATOM 820 N N . ILE A 1 106 ? -2.817 -6.541 0.062 1.00 98.75 106 ILE A N 1
ATOM 821 C CA . ILE A 1 106 ? -1.630 -5.680 0.063 1.00 98.75 106 ILE A CA 1
ATOM 822 C C . ILE A 1 106 ? -1.821 -4.621 -1.013 1.00 98.75 106 ILE A C 1
ATOM 824 O O . ILE A 1 106 ? -2.156 -4.948 -2.148 1.00 98.75 106 ILE A O 1
ATOM 828 N N . PHE A 1 107 ? -1.586 -3.360 -0.664 1.00 98.81 107 PHE A N 1
ATOM 829 C CA . PHE A 1 107 ? -1.614 -2.253 -1.604 1.00 98.81 107 PHE A CA 1
ATOM 830 C C . PHE A 1 107 ? -0.235 -1.599 -1.701 1.00 98.81 107 PHE A C 1
ATOM 832 O O . PHE A 1 107 ? 0.230 -0.950 -0.768 1.00 98.81 107 PHE A O 1
ATOM 839 N N . LEU A 1 108 ? 0.420 -1.772 -2.844 1.00 98.19 108 LEU A N 1
ATOM 840 C CA . LEU A 1 108 ? 1.681 -1.128 -3.184 1.00 98.19 108 LEU A CA 1
ATOM 841 C C . LEU A 1 108 ? 1.421 0.212 -3.876 1.00 98.19 108 LEU A C 1
ATOM 843 O O . LEU A 1 108 ? 0.613 0.303 -4.805 1.00 98.19 108 LEU A O 1
ATOM 847 N N . PHE A 1 109 ? 2.154 1.241 -3.461 1.00 97.81 109 PHE A N 1
ATOM 848 C CA . PHE A 1 109 ? 2.141 2.553 -4.106 1.00 97.81 109 PHE A CA 1
ATOM 849 C C . PHE A 1 109 ? 3.518 3.212 -3.989 1.00 97.81 109 PHE A C 1
ATOM 851 O O . PHE A 1 109 ? 3.763 4.012 -3.097 1.00 97.81 109 PHE A O 1
ATOM 858 N N . THR A 1 110 ? 4.450 2.801 -4.848 1.00 95.62 110 THR A N 1
ATOM 859 C CA . THR A 1 110 ? 5.801 3.369 -5.016 1.00 95.62 110 THR A CA 1
ATOM 860 C C . THR A 1 110 ? 6.491 2.641 -6.186 1.00 95.62 110 THR A C 1
ATOM 862 O O . THR A 1 110 ? 5.841 1.891 -6.922 1.00 95.62 110 THR A O 1
ATOM 865 N N . ASP A 1 111 ? 7.792 2.829 -6.382 1.00 95.31 111 ASP A N 1
ATOM 866 C CA . ASP A 1 111 ? 8.597 1.995 -7.276 1.00 95.31 111 ASP A CA 1
ATOM 867 C C . ASP A 1 111 ? 8.673 0.545 -6.745 1.00 95.31 111 ASP A C 1
ATOM 869 O O . ASP A 1 111 ? 9.067 0.334 -5.591 1.00 95.31 111 ASP A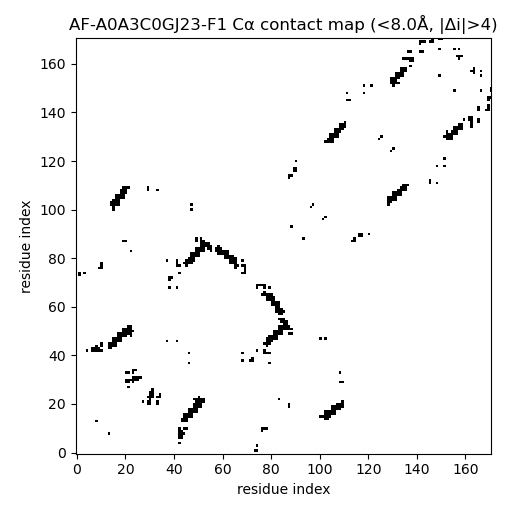 O 1
ATOM 873 N N . PRO A 1 112 ? 8.325 -0.484 -7.545 1.00 95.88 112 PRO A N 1
ATOM 874 C CA . PRO A 1 112 ? 8.223 -1.853 -7.045 1.00 95.88 112 PRO A CA 1
ATOM 875 C C . PRO A 1 112 ? 9.588 -2.432 -6.655 1.00 95.88 112 PRO A C 1
ATOM 877 O O . PRO A 1 112 ? 9.655 -3.351 -5.839 1.00 95.88 112 PRO A O 1
ATOM 880 N N . ARG A 1 113 ? 10.691 -1.875 -7.175 1.00 95.81 113 ARG A N 1
ATOM 881 C CA . ARG A 1 113 ? 12.055 -2.338 -6.884 1.00 95.81 113 ARG A CA 1
ATOM 882 C C . ARG A 1 113 ? 12.423 -2.154 -5.415 1.00 95.81 113 ARG A C 1
ATOM 884 O O . ARG A 1 113 ? 13.206 -2.940 -4.888 1.00 95.81 113 ARG A O 1
ATOM 891 N N . TYR A 1 114 ? 11.831 -1.175 -4.730 1.00 95.94 114 TYR A N 1
ATOM 892 C CA . TYR A 1 114 ? 12.019 -1.004 -3.289 1.00 95.94 114 TYR A CA 1
ATOM 893 C C . TYR A 1 114 ? 11.452 -2.168 -2.470 1.00 95.94 114 TYR A C 1
ATOM 895 O O . TYR A 1 114 ? 11.967 -2.480 -1.399 1.00 95.94 114 TYR A O 1
ATOM 903 N N . TRP A 1 115 ? 10.455 -2.864 -3.011 1.00 97.12 115 TRP A N 1
ATOM 904 C CA . TRP A 1 115 ? 9.837 -4.043 -2.417 1.00 97.12 115 TRP A CA 1
ATOM 905 C C . TRP A 1 115 ? 10.222 -5.322 -3.168 1.00 97.12 115 TRP A C 1
ATOM 907 O O . TRP A 1 115 ? 9.463 -6.285 -3.154 1.00 97.12 115 TRP A O 1
ATOM 917 N N . ALA A 1 116 ? 11.393 -5.376 -3.819 1.00 97.31 116 ALA A N 1
ATOM 918 C CA . ALA A 1 116 ? 11.816 -6.541 -4.606 1.00 97.31 116 ALA A CA 1
ATOM 919 C C . ALA A 1 116 ? 11.717 -7.865 -3.823 1.00 97.31 116 ALA A C 1
ATOM 921 O O . ALA A 1 116 ? 11.330 -8.889 -4.380 1.00 97.31 116 ALA A O 1
ATOM 922 N N . TRP A 1 117 ? 11.989 -7.836 -2.515 1.00 97.19 117 TRP A N 1
ATOM 923 C CA . TRP A 1 117 ? 11.852 -9.004 -1.646 1.00 97.19 117 TRP A CA 1
ATOM 924 C C . TRP A 1 117 ? 10.413 -9.535 -1.565 1.00 97.19 117 TRP A C 1
ATOM 926 O O . TRP A 1 117 ? 10.238 -10.735 -1.378 1.00 97.19 117 TRP A O 1
A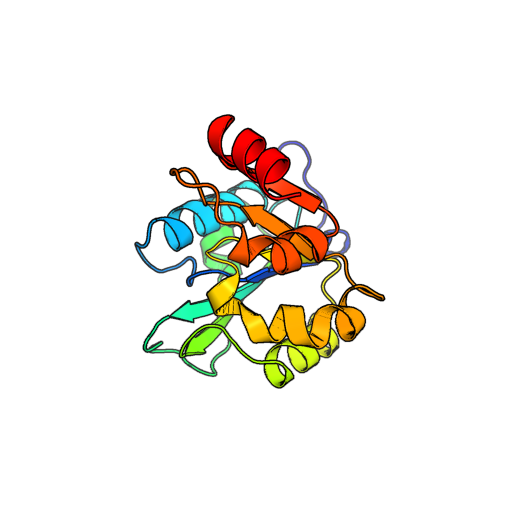TOM 936 N N . LEU A 1 118 ? 9.386 -8.685 -1.710 1.00 97.75 118 LEU A N 1
ATOM 937 C CA . LEU A 1 118 ? 7.977 -9.098 -1.694 1.00 97.75 118 LEU A CA 1
ATOM 938 C C . LEU A 1 118 ? 7.678 -9.953 -2.920 1.00 97.75 118 LEU A C 1
ATOM 940 O O . LEU A 1 118 ? 7.045 -10.996 -2.812 1.00 97.75 118 LEU A O 1
ATOM 944 N N . PHE A 1 119 ? 8.200 -9.533 -4.069 1.00 97.56 119 PHE A N 1
ATOM 945 C CA . PHE A 1 119 ? 8.070 -10.248 -5.332 1.00 97.56 119 PHE A CA 1
ATOM 946 C C . PHE A 1 119 ? 8.958 -11.495 -5.409 1.00 97.56 119 PHE A C 1
ATOM 948 O O . PHE A 1 119 ? 8.685 -12.397 -6.183 1.00 97.56 119 PHE A O 1
ATOM 955 N N . GLN A 1 120 ? 9.997 -11.606 -4.584 1.00 97.44 120 GLN A N 1
ATOM 956 C CA . GLN A 1 120 ? 10.730 -12.870 -4.431 1.00 97.44 120 GLN A CA 1
ATOM 957 C C . GLN A 1 120 ? 9.933 -13.924 -3.653 1.00 97.44 120 GLN A C 1
ATOM 959 O O . GLN A 1 120 ? 10.239 -15.111 -3.743 1.00 97.44 120 GLN A O 1
ATOM 964 N N . ILE A 1 121 ? 8.933 -13.497 -2.878 1.00 97.25 121 ILE A N 1
ATOM 965 C CA . ILE A 1 121 ? 8.078 -14.371 -2.073 1.00 97.25 121 ILE A CA 1
ATOM 966 C C . ILE A 1 121 ? 6.611 -14.297 -2.508 1.00 97.25 121 ILE A C 1
ATOM 968 O O . ILE A 1 121 ? 5.739 -14.705 -1.743 1.00 97.25 121 ILE A O 1
ATOM 972 N N . GLU A 1 122 ? 6.294 -13.778 -3.701 1.00 95.56 122 GLU A N 1
ATOM 973 C CA . GLU A 1 122 ? 4.894 -13.529 -4.073 1.00 95.56 122 GLU A CA 1
ATOM 974 C C . GLU A 1 122 ? 4.055 -14.818 -4.077 1.00 95.56 122 GLU A C 1
ATOM 976 O O . GLU A 1 122 ? 2.887 -14.778 -3.709 1.00 95.56 122 GLU A O 1
ATOM 981 N N . ASN A 1 123 ? 4.670 -15.968 -4.370 1.00 95.00 123 ASN A N 1
ATOM 982 C CA . ASN A 1 123 ? 4.005 -17.264 -4.469 1.00 95.00 123 ASN A CA 1
ATOM 983 C C . ASN A 1 123 ? 3.634 -17.768 -3.067 1.00 95.00 123 ASN A C 1
ATOM 985 O O . ASN A 1 123 ? 2.678 -18.527 -2.904 1.00 95.00 123 ASN A O 1
ATOM 989 N N . GLU A 1 124 ? 4.423 -17.325 -2.079 1.00 96.00 124 GLU A N 1
ATOM 990 C CA . GLU A 1 124 ? 4.107 -17.134 -0.659 1.00 96.00 124 GLU A CA 1
ATOM 991 C C . GLU A 1 124 ? 2.709 -16.542 -0.452 1.00 96.00 124 GLU A C 1
ATOM 993 O O . GLU A 1 124 ? 1.752 -17.168 0.007 1.00 96.00 124 GLU A O 1
ATOM 998 N N . ILE A 1 125 ? 2.652 -15.264 -0.808 1.00 96.88 125 ILE A N 1
ATOM 999 C CA . ILE A 1 125 ? 1.670 -14.294 -0.339 1.00 96.88 125 ILE A CA 1
ATOM 1000 C C . ILE A 1 125 ? 0.368 -14.341 -1.149 1.00 96.88 125 ILE A C 1
ATOM 1002 O O . ILE A 1 125 ? -0.718 -14.406 -0.573 1.00 96.88 125 ILE A O 1
ATOM 1006 N N . ARG A 1 126 ? 0.457 -14.370 -2.482 1.00 95.69 126 ARG A N 1
ATOM 1007 C CA . ARG A 1 126 ? -0.678 -14.261 -3.419 1.00 95.69 126 ARG A CA 1
ATOM 1008 C C . ARG A 1 126 ? -1.643 -15.435 -3.374 1.00 95.69 126 ARG A C 1
ATOM 1010 O O . ARG A 1 126 ? -2.791 -15.303 -3.779 1.00 95.69 126 ARG A O 1
ATOM 1017 N N . LYS A 1 127 ? -1.216 -16.577 -2.831 1.00 95.25 127 LYS A N 1
ATOM 1018 C CA . LYS A 1 127 ? -2.116 -17.711 -2.560 1.00 95.25 127 LYS A CA 1
ATOM 1019 C C . LYS A 1 127 ? -3.165 -17.395 -1.496 1.00 95.25 127 LYS A C 1
ATOM 1021 O O . LYS A 1 127 ? -4.135 -18.138 -1.373 1.00 95.25 127 LYS A O 1
ATOM 1026 N N . GLN A 1 128 ? -2.948 -16.352 -0.699 1.00 95.50 128 GLN A N 1
ATOM 1027 C CA . GLN A 1 128 ? -3.790 -16.010 0.444 1.00 95.50 128 GLN A CA 1
ATOM 1028 C C . GLN A 1 128 ? -4.300 -14.571 0.381 1.00 95.50 128 GLN A C 1
ATOM 1030 O O . GLN A 1 128 ? -5.421 -14.313 0.810 1.00 95.50 128 GLN A O 1
ATOM 1035 N N . ILE A 1 129 ? -3.483 -13.641 -0.121 1.00 98.00 129 ILE A N 1
ATOM 1036 C CA . ILE A 1 129 ? -3.755 -12.204 -0.067 1.00 98.00 129 ILE A CA 1
ATOM 1037 C C . ILE A 1 129 ? -3.445 -11.584 -1.434 1.00 98.00 129 ILE A C 1
ATOM 1039 O O . ILE A 1 129 ? -2.297 -11.669 -1.875 1.00 98.00 129 ILE A O 1
ATOM 1043 N N . PRO A 1 130 ? -4.421 -10.940 -2.101 1.00 98.44 130 PRO A N 1
ATOM 1044 C CA . PRO A 1 130 ? -4.181 -10.284 -3.376 1.00 98.44 130 PRO A CA 1
ATOM 1045 C C . PRO A 1 130 ? -3.233 -9.090 -3.225 1.00 98.44 130 PRO A C 1
ATOM 1047 O O . PRO A 1 130 ? -3.317 -8.318 -2.262 1.00 98.44 130 PRO A O 1
ATOM 1050 N N . ILE A 1 131 ? -2.362 -8.917 -4.217 1.00 98.62 131 ILE A N 1
ATOM 1051 C CA . ILE A 1 131 ? -1.461 -7.773 -4.341 1.00 98.62 131 ILE A CA 1
ATOM 1052 C C . ILE A 1 131 ? -2.046 -6.791 -5.355 1.00 98.62 131 ILE A C 1
ATOM 1054 O O . ILE A 1 131 ? -2.149 -7.069 -6.550 1.00 98.62 131 ILE A O 1
ATOM 1058 N N . VAL A 1 132 ? -2.407 -5.612 -4.864 1.00 98.62 132 VAL A N 1
ATOM 1059 C CA . VAL A 1 132 ? -2.845 -4.467 -5.658 1.00 98.62 132 VAL A CA 1
ATOM 1060 C C . VAL A 1 132 ? -1.672 -3.511 -5.808 1.00 98.62 132 VAL A C 1
ATOM 1062 O O . VAL A 1 132 ? -1.031 -3.161 -4.819 1.00 98.62 132 VAL A O 1
ATOM 1065 N N . TYR A 1 133 ? -1.409 -3.041 -7.022 1.00 98.62 133 TYR A N 1
ATOM 1066 C CA . TYR A 1 133 ? -0.347 -2.081 -7.285 1.00 98.62 133 TYR A CA 1
ATOM 1067 C C . TYR A 1 133 ? -0.864 -0.868 -8.059 1.00 98.62 133 TYR A C 1
ATOM 1069 O O . TYR A 1 133 ? -1.385 -0.997 -9.166 1.00 98.62 133 TYR A O 1
ATOM 1077 N N . LEU A 1 134 ? -0.707 0.327 -7.481 1.00 98.44 134 LEU A N 1
ATOM 1078 C CA . LEU A 1 134 ? -0.876 1.592 -8.192 1.00 98.44 134 LEU A CA 1
ATOM 1079 C C . LEU A 1 134 ? 0.477 2.007 -8.767 1.00 98.44 134 LEU A C 1
ATOM 1081 O O . LEU A 1 134 ? 1.306 2.582 -8.061 1.00 98.44 134 LEU A O 1
ATOM 1085 N N . ASN A 1 135 ? 0.697 1.690 -10.044 1.00 97.75 135 ASN A N 1
ATOM 1086 C CA . ASN A 1 135 ? 1.939 2.030 -10.721 1.00 97.75 135 ASN A CA 1
ATOM 1087 C C . ASN A 1 135 ? 2.066 3.546 -10.877 1.00 97.75 135 ASN A C 1
ATOM 1089 O O . ASN A 1 135 ? 1.113 4.221 -11.278 1.00 97.75 135 ASN A O 1
ATOM 1093 N N . ILE A 1 136 ? 3.259 4.048 -10.569 1.00 96.06 136 ILE A N 1
ATOM 1094 C CA . ILE A 1 136 ? 3.627 5.464 -10.631 1.00 96.06 136 ILE A CA 1
ATOM 1095 C C . ILE A 1 136 ? 4.509 5.798 -11.831 1.00 96.06 136 ILE A C 1
ATOM 1097 O O . ILE A 1 136 ? 4.748 6.970 -12.086 1.00 96.06 136 ILE A O 1
ATOM 1101 N N . TRP A 1 137 ? 5.017 4.793 -12.552 1.00 96.38 137 TRP A N 1
ATOM 1102 C CA . TRP A 1 137 ? 5.910 5.034 -13.676 1.00 96.38 137 TRP A CA 1
ATOM 1103 C C . TRP A 1 137 ? 5.147 5.703 -14.818 1.00 96.38 137 TRP A C 1
ATOM 1105 O O . TRP A 1 137 ? 4.173 5.157 -15.344 1.00 96.38 137 TRP A O 1
ATOM 1115 N N . ASP A 1 138 ? 5.583 6.890 -15.208 1.00 95.12 138 ASP A N 1
ATOM 1116 C CA . ASP A 1 138 ? 4.895 7.716 -16.190 1.00 95.12 138 ASP A CA 1
ATOM 1117 C C . ASP A 1 138 ? 5.825 8.282 -17.263 1.00 95.12 138 ASP A C 1
ATOM 1119 O O . ASP A 1 138 ? 5.371 9.102 -18.047 1.00 95.12 138 ASP A O 1
ATOM 1123 N N . ASP A 1 139 ? 7.066 7.801 -17.384 1.00 94.62 139 ASP A N 1
ATOM 1124 C CA . ASP A 1 139 ? 8.027 8.287 -18.384 1.00 94.62 139 ASP A CA 1
ATOM 1125 C C . ASP A 1 139 ? 8.499 7.193 -19.365 1.00 94.62 139 ASP A C 1
ATOM 1127 O O . ASP A 1 139 ? 8.337 5.994 -19.124 1.00 94.62 139 ASP A O 1
ATOM 1131 N N . TYR A 1 140 ? 9.078 7.595 -20.496 1.00 95.12 140 TYR A N 1
ATOM 1132 C CA . TYR A 1 140 ? 9.707 6.697 -21.465 1.00 95.12 140 TYR A CA 1
ATOM 1133 C C . TYR A 1 140 ? 11.237 6.647 -21.289 1.00 95.12 140 TYR A C 1
ATOM 1135 O O . TYR A 1 140 ? 11.848 7.641 -20.910 1.00 95.12 140 TYR A O 1
ATOM 1143 N N . PRO A 1 141 ? 11.894 5.518 -21.627 1.00 95.94 141 PRO A N 1
ATOM 1144 C CA . PRO A 1 141 ? 11.321 4.288 -22.181 1.00 95.94 141 PRO A CA 1
ATOM 1145 C C . PRO A 1 141 ? 10.514 3.478 -21.154 1.00 95.94 141 PRO A C 1
ATOM 1147 O O . PRO A 1 141 ? 10.752 3.557 -19.951 1.00 95.94 141 PRO A O 1
ATOM 1150 N N . ALA A 1 142 ? 9.571 2.667 -21.649 1.00 97.44 142 ALA A N 1
ATOM 1151 C CA . ALA A 1 142 ? 8.793 1.764 -20.805 1.00 97.44 142 ALA A CA 1
ATOM 1152 C C . ALA A 1 142 ? 9.734 0.780 -20.068 1.00 97.44 142 ALA A C 1
ATOM 1154 O O . ALA A 1 142 ? 10.632 0.204 -20.696 1.00 97.44 142 ALA A O 1
ATOM 1155 N N . PRO A 1 143 ? 9.567 0.567 -18.750 1.00 96.88 143 PRO A N 1
ATOM 1156 C CA . PRO A 1 143 ? 10.555 -0.125 -17.935 1.00 96.88 143 PRO A CA 1
ATOM 1157 C C . PRO A 1 143 ? 10.391 -1.644 -18.058 1.00 96.88 143 PRO A C 1
ATOM 1159 O O . PRO A 1 143 ? 9.822 -2.290 -17.182 1.00 96.88 143 PRO A O 1
ATOM 1162 N N . MET A 1 144 ? 10.922 -2.244 -19.128 1.00 97.12 144 MET A N 1
ATOM 1163 C CA . MET A 1 144 ? 10.824 -3.697 -19.364 1.00 97.12 144 MET A CA 1
ATOM 1164 C C . MET A 1 144 ? 11.382 -4.541 -18.208 1.00 97.12 144 MET A C 1
ATOM 1166 O O . MET A 1 144 ? 10.900 -5.641 -17.951 1.00 97.12 144 MET A O 1
ATOM 1170 N N . TYR A 1 145 ? 12.352 -4.009 -17.459 1.00 95.56 145 TYR A N 1
ATOM 1171 C CA . TYR A 1 145 ? 12.894 -4.655 -16.261 1.00 95.56 145 TYR A CA 1
ATOM 1172 C C . TYR A 1 145 ? 11.880 -4.768 -15.106 1.00 95.56 145 TYR A C 1
ATOM 1174 O O . TYR A 1 145 ? 12.120 -5.526 -14.171 1.00 95.56 145 TYR A O 1
ATOM 1182 N N . ASN A 1 146 ? 10.751 -4.051 -15.162 1.00 97.19 146 ASN A N 1
ATOM 1183 C CA . ASN A 1 146 ? 9.667 -4.160 -14.186 1.00 97.19 146 ASN A CA 1
ATOM 1184 C C . ASN A 1 146 ? 8.601 -5.205 -14.557 1.00 97.19 146 ASN A C 1
ATOM 1186 O O . ASN A 1 146 ? 7.681 -5.413 -13.766 1.00 97.19 146 ASN A O 1
ATOM 1190 N N . LYS A 1 147 ? 8.715 -5.886 -15.710 1.00 97.88 147 LYS A N 1
ATOM 1191 C CA . LYS A 1 147 ? 7.711 -6.849 -16.199 1.00 97.88 147 LYS A CA 1
ATOM 1192 C C . LYS A 1 147 ? 7.309 -7.882 -15.146 1.00 97.88 147 LYS A C 1
ATOM 1194 O O . LYS A 1 147 ? 6.126 -8.019 -14.852 1.00 97.88 147 LYS A O 1
ATOM 1199 N N . ALA A 1 148 ? 8.289 -8.520 -14.509 1.00 97.31 148 ALA A N 1
ATOM 1200 C CA . ALA A 1 148 ? 8.037 -9.535 -13.488 1.00 97.31 148 ALA A CA 1
ATOM 1201 C C . ALA A 1 148 ? 7.243 -8.991 -12.286 1.00 97.31 148 ALA A C 1
ATOM 1203 O O . ALA A 1 148 ? 6.357 -9.670 -11.774 1.00 97.31 148 ALA A O 1
ATOM 1204 N N . TYR A 1 149 ? 7.505 -7.752 -11.854 1.00 97.69 149 TYR A N 1
ATOM 1205 C CA . TYR A 1 149 ? 6.736 -7.120 -10.778 1.00 97.69 149 TYR A CA 1
ATOM 1206 C C . TYR A 1 149 ? 5.280 -6.888 -11.194 1.00 97.69 149 TYR A C 1
ATOM 1208 O O . TYR A 1 149 ? 4.366 -7.101 -10.401 1.00 97.69 149 TYR A O 1
ATOM 1216 N N . TYR A 1 150 ? 5.055 -6.481 -12.446 1.00 97.75 150 TYR A N 1
ATOM 1217 C CA . TYR A 1 150 ? 3.719 -6.192 -12.970 1.00 97.75 150 TYR A CA 1
ATOM 1218 C C . TYR A 1 150 ? 2.884 -7.470 -13.130 1.00 97.75 150 TYR A C 1
ATOM 1220 O O . TYR A 1 150 ? 1.730 -7.493 -12.712 1.00 97.75 150 TYR A O 1
ATOM 1228 N N . GLU A 1 151 ? 3.479 -8.552 -13.645 1.00 97.06 151 GLU A N 1
ATOM 1229 C CA . GLU A 1 151 ? 2.855 -9.887 -13.737 1.00 97.06 151 GLU A CA 1
ATOM 1230 C C . GLU A 1 151 ? 2.559 -10.500 -12.356 1.00 97.06 151 GLU A C 1
ATOM 1232 O O . GLU A 1 151 ? 1.673 -11.345 -12.194 1.00 97.06 151 GLU A O 1
ATOM 1237 N N . SER A 1 152 ? 3.283 -10.044 -11.333 1.00 96.81 152 SER A N 1
ATOM 1238 C CA . SER A 1 152 ? 3.128 -10.494 -9.952 1.00 96.81 152 SER A CA 1
ATOM 1239 C C . SER A 1 152 ? 2.001 -9.787 -9.187 1.00 96.81 152 SER A C 1
ATOM 1241 O O . SER A 1 152 ? 1.883 -9.977 -7.981 1.00 96.81 152 SER A O 1
ATOM 1243 N N . CYS A 1 153 ? 1.175 -8.966 -9.841 1.00 97.62 153 CYS A N 1
ATOM 1244 C CA . CYS A 1 153 ? 0.072 -8.249 -9.199 1.00 97.62 153 CYS A CA 1
ATOM 1245 C C . CYS A 1 153 ? -1.290 -8.805 -9.641 1.00 97.62 153 CYS A C 1
ATOM 1247 O O . CYS A 1 153 ? -1.500 -9.105 -10.813 1.00 97.62 153 CYS A O 1
ATOM 1249 N N . ASP A 1 154 ? -2.241 -8.891 -8.712 1.00 98.19 154 ASP A N 1
ATOM 1250 C CA . ASP A 1 154 ? -3.628 -9.299 -8.987 1.00 98.19 154 ASP A CA 1
ATOM 1251 C C . ASP A 1 154 ? -4.465 -8.142 -9.551 1.00 98.19 154 ASP A C 1
ATOM 1253 O O . ASP A 1 154 ? -5.436 -8.347 -10.278 1.00 98.19 154 ASP A O 1
ATOM 1257 N N . LEU A 1 155 ? -4.057 -6.909 -9.244 1.00 98.12 155 LEU A N 1
ATOM 1258 C CA . LEU A 1 155 ? -4.579 -5.693 -9.851 1.00 98.12 155 LEU A CA 1
ATOM 1259 C C . LEU A 1 155 ? -3.429 -4.717 -10.101 1.00 98.12 155 LEU A C 1
ATOM 1261 O O . LEU A 1 155 ? -2.763 -4.285 -9.162 1.00 98.12 155 LEU A O 1
ATOM 1265 N N . LEU A 1 156 ? -3.247 -4.324 -11.361 1.00 98.44 156 LEU A N 1
ATOM 1266 C CA . LEU A 1 156 ? -2.286 -3.307 -11.777 1.00 98.44 156 LEU A CA 1
ATOM 1267 C C . LEU A 1 156 ? -3.022 -2.056 -12.269 1.00 98.44 156 LEU A C 1
ATOM 1269 O O . LEU A 1 156 ? -3.625 -2.044 -13.343 1.00 98.44 156 LEU A O 1
ATOM 1273 N N . MET A 1 157 ? -2.962 -0.989 -11.480 1.00 98.25 157 MET A N 1
ATOM 1274 C CA . MET A 1 157 ? -3.526 0.321 -11.801 1.00 98.25 157 MET A CA 1
ATOM 1275 C C . MET A 1 157 ? -2.436 1.262 -12.323 1.00 98.25 157 MET A C 1
ATOM 1277 O O . MET A 1 157 ? -1.243 1.019 -12.146 1.00 98.25 157 MET A O 1
ATOM 1281 N N . GLY A 1 158 ? -2.844 2.356 -12.962 1.00 97.44 158 GLY A N 1
ATOM 1282 C CA . GLY A 1 158 ? -1.941 3.433 -13.357 1.00 97.44 158 GLY A CA 1
ATOM 1283 C C . GLY A 1 158 ? -2.475 4.781 -12.901 1.00 97.44 158 GLY A C 1
ATOM 1284 O O . GLY A 1 158 ? -3.681 5.019 -12.962 1.00 97.44 158 GLY A O 1
ATOM 1285 N N . ILE A 1 159 ? -1.575 5.665 -12.471 1.00 96.88 159 ILE A N 1
ATOM 1286 C CA . ILE A 1 159 ? -1.921 7.033 -12.048 1.00 96.88 159 ILE A CA 1
ATOM 1287 C C . ILE A 1 159 ? -2.395 7.926 -13.204 1.00 96.88 159 ILE A C 1
ATOM 1289 O O . ILE A 1 159 ? -3.012 8.964 -12.983 1.00 96.88 159 ILE A O 1
ATOM 1293 N N . SER A 1 160 ? -2.117 7.535 -14.448 1.00 97.25 160 SER A N 1
ATOM 1294 C CA . SER A 1 160 ? -2.459 8.302 -15.642 1.00 97.25 160 SER A CA 1
ATOM 1295 C C . SER A 1 160 ? -2.728 7.389 -16.840 1.00 97.25 160 SER A C 1
ATOM 1297 O O . SER A 1 160 ? -2.386 6.203 -16.843 1.00 97.25 160 SER A O 1
ATOM 1299 N N . LYS A 1 161 ? -3.292 7.958 -17.915 1.00 97.94 161 LYS A N 1
ATOM 1300 C CA . LYS A 1 161 ? -3.414 7.260 -19.209 1.00 97.94 161 LYS A CA 1
ATOM 1301 C C . LYS A 1 161 ? -2.050 6.807 -19.742 1.00 97.94 161 LYS A C 1
ATOM 1303 O O . LYS A 1 161 ? -1.974 5.754 -20.369 1.00 97.94 161 LYS A O 1
ATOM 1308 N N . GLN A 1 162 ? -0.994 7.578 -19.474 1.00 97.81 162 GLN A N 1
ATOM 1309 C CA . GLN A 1 162 ? 0.371 7.247 -19.872 1.00 97.81 162 GLN A CA 1
ATOM 1310 C C . GLN A 1 162 ? 0.885 6.028 -19.109 1.00 97.81 162 GLN A C 1
ATOM 1312 O O . GLN A 1 162 ? 1.312 5.069 -19.741 1.00 97.81 162 GLN A O 1
ATOM 1317 N N . THR A 1 163 ? 0.729 5.989 -17.785 1.00 97.94 163 THR A N 1
ATOM 1318 C CA . THR A 1 163 ? 1.100 4.813 -16.985 1.00 97.94 163 THR A CA 1
ATOM 1319 C C . THR A 1 163 ? 0.321 3.568 -17.401 1.00 97.94 163 THR A C 1
ATOM 1321 O O . THR A 1 163 ? 0.895 2.493 -17.528 1.00 97.94 163 THR A O 1
ATOM 1324 N N . VAL A 1 164 ? -0.979 3.697 -17.693 1.00 98.00 164 VAL A N 1
ATOM 1325 C CA . VAL A 1 164 ? -1.781 2.573 -18.205 1.00 98.00 164 VAL A CA 1
ATOM 1326 C C . VAL A 1 164 ? -1.267 2.090 -19.564 1.00 98.00 164 VAL A C 1
ATOM 1328 O O . VAL A 1 164 ? -1.241 0.887 -19.810 1.00 98.00 164 VAL A O 1
ATOM 1331 N N . ASN A 1 165 ? -0.846 2.998 -20.448 1.00 98.31 165 ASN A N 1
ATOM 1332 C CA . ASN A 1 165 ? -0.211 2.612 -21.705 1.00 98.31 165 ASN A CA 1
ATOM 1333 C C . ASN A 1 165 ? 1.122 1.892 -21.463 1.00 98.31 165 ASN A C 1
ATOM 1335 O O . ASN A 1 165 ? 1.365 0.848 -22.053 1.00 98.31 165 ASN A O 1
ATOM 1339 N N . ILE A 1 166 ? 1.950 2.404 -20.553 1.00 98.31 166 ILE A N 1
ATOM 1340 C CA . ILE A 1 166 ? 3.230 1.791 -20.185 1.00 98.31 166 ILE A CA 1
ATOM 1341 C C . ILE A 1 166 ? 3.023 0.385 -19.612 1.00 98.31 166 ILE A C 1
ATOM 1343 O O . ILE A 1 166 ? 3.720 -0.535 -20.028 1.00 98.31 166 ILE A O 1
ATOM 1347 N N . ASN A 1 167 ? 2.020 0.182 -18.752 1.00 97.81 167 ASN A N 1
ATOM 1348 C CA . ASN A 1 167 ? 1.654 -1.147 -18.253 1.00 97.81 167 ASN A CA 1
ATOM 1349 C C . ASN A 1 167 ? 1.401 -2.128 -19.408 1.00 97.81 167 ASN A C 1
ATOM 1351 O O . ASN A 1 167 ? 1.900 -3.246 -19.373 1.00 97.81 167 ASN A O 1
ATOM 1355 N N . LYS A 1 168 ? 0.674 -1.696 -20.449 1.00 97.88 168 LYS A N 1
ATOM 1356 C CA . LYS A 1 168 ? 0.387 -2.512 -21.643 1.00 97.88 168 LYS A CA 1
ATOM 1357 C C . LYS A 1 168 ? 1.600 -2.750 -22.540 1.00 97.88 168 LYS A C 1
ATOM 1359 O O . LYS A 1 168 ? 1.598 -3.711 -23.288 1.00 97.88 168 LYS A O 1
ATOM 1364 N N . LEU A 1 169 ? 2.581 -1.849 -22.539 1.00 98.00 169 LEU A N 1
ATOM 1365 C CA . LEU A 1 169 ? 3.808 -2.017 -23.324 1.00 98.00 169 LEU A CA 1
ATOM 1366 C C . LEU A 1 169 ? 4.782 -2.992 -22.657 1.00 98.00 169 LEU A C 1
ATOM 1368 O O . LEU A 1 169 ? 5.554 -3.651 -23.346 1.00 98.00 169 LEU A O 1
ATOM 1372 N N . VAL A 1 170 ? 4.774 -3.050 -21.324 1.00 97.81 170 VAL A N 1
ATOM 1373 C CA . VAL A 1 170 ? 5.659 -3.926 -20.548 1.00 97.81 170 VAL A CA 1
ATOM 1374 C C . VAL A 1 170 ? 5.116 -5.361 -20.456 1.00 97.81 170 VAL A C 1
ATOM 1376 O O . VAL A 1 170 ? 5.904 -6.313 -20.486 1.00 97.81 170 VAL A O 1
ATOM 1379 N N . LEU A 1 171 ? 3.793 -5.518 -20.336 1.00 96.62 171 LEU A N 1
ATOM 1380 C CA . LEU A 1 171 ? 3.104 -6.813 -20.269 1.00 96.62 171 LEU A CA 1
ATOM 1381 C C . LEU A 1 171 ? 2.922 -7.423 -21.661 1.00 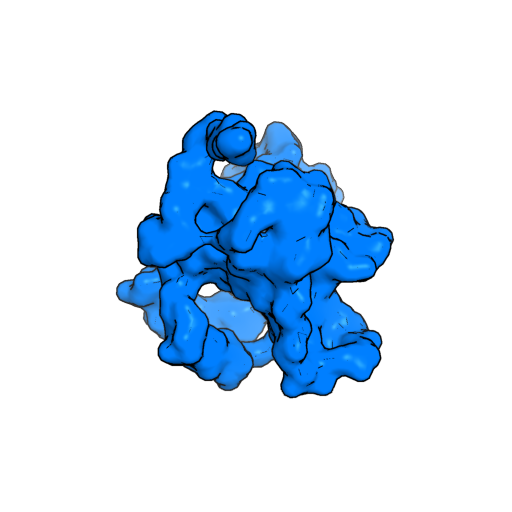96.62 171 LEU A C 1
ATOM 1383 O O . LEU A 1 171 ? 3.492 -8.522 -21.869 1.00 96.62 171 LEU A O 1
#